Protein AF-A0A535MFI1-F1 (afdb_monomer)

Solvent-accessible surface area (backbone atoms only — not comparable to full-atom values): 6696 Å² total; per-residue (Å²): 143,90,82,85,88,74,97,74,79,64,56,86,76,47,49,76,77,50,80,59,45,81,40,46,29,49,64,71,63,45,52,54,34,28,59,57,27,30,18,35,41,21,42,41,83,56,90,65,9,56,59,45,38,51,52,30,40,74,65,40,24,33,47,76,43,54,73,93,60,68,41,77,64,51,53,50,52,57,51,45,48,52,70,72,40,64,63,22,41,50,37,8,41,51,50,15,53,57,56,70,68,49,80,52,72,79,72,46,48,64,59,53,52,59,61,74,74,104

Secondary structure (DSSP, 8-state):
------S---HHHHGGG-S-EEE---HHHHHHHHHTT--EEE---STTHHHHHHHHHHHTSEEE--GGG--HHHHHHHHHHHHH-HHHHHHHHHHHHHHHTSPPHHHHHHHHHHHHT-

Foldseek 3Di:
DPDDDDPDDDLLVPLLVDQAEEEQQPPVNLVSNLLSLHAYEHAHDDDCSVVSQVVCVVLLQYHYDYPVRDDPVVVVVRVCCSNVPCSNSVSSVVSSVVVVPDDDPVRCVVVVVVVVVD

Radius of gyration: 16.35 Å; Cα contacts (8 Å, |Δi|>4): 149; chains: 1; bounding box: 42×28×45 Å

Structure (mmCIF, N/CA/C/O backbone):
data_AF-A0A535MFI1-F1
#
_entry.id   AF-A0A535MFI1-F1
#
loop_
_atom_site.group_PDB
_atom_site.id
_atom_site.type_symbol
_atom_site.label_atom_id
_atom_site.label_alt_id
_atom_site.label_comp_id
_atom_site.label_asym_id
_atom_site.label_entity_id
_atom_site.label_seq_id
_atom_site.pdbx_PDB_ins_code
_atom_site.Cartn_x
_atom_site.Cartn_y
_atom_site.Cartn_z
_atom_site.occupancy
_atom_site.B_iso_or_equiv
_atom_site.auth_seq_id
_atom_site.auth_comp_id
_atom_site.auth_asym_id
_atom_site.auth_atom_id
_atom_site.pdbx_PDB_model_num
ATOM 1 N N . ASP A 1 1 ? -8.297 -15.391 18.915 1.00 77.69 1 ASP A N 1
ATOM 2 C CA . ASP A 1 1 ? -7.236 -15.985 18.091 1.00 77.69 1 ASP A CA 1
ATOM 3 C C . ASP A 1 1 ? -7.385 -15.458 16.665 1.00 77.69 1 ASP A C 1
ATOM 5 O O . ASP A 1 1 ? -8.197 -15.964 15.904 1.00 77.69 1 ASP A O 1
ATOM 9 N N . ASN A 1 2 ? -6.772 -14.310 16.362 1.00 95.38 2 ASN A N 1
ATOM 10 C CA . ASN A 1 2 ? -6.947 -13.579 15.089 1.00 95.38 2 ASN A CA 1
ATOM 11 C C . ASN A 1 2 ? -5.731 -12.705 14.724 1.00 95.38 2 ASN A C 1
ATOM 13 O O . ASN A 1 2 ? -5.820 -11.855 13.840 1.00 95.38 2 ASN A O 1
ATOM 17 N N . VAL A 1 3 ? -4.611 -12.884 15.427 1.00 96.88 3 VAL A N 1
ATOM 18 C CA . VAL A 1 3 ? -3.373 -12.126 15.229 1.00 96.88 3 VAL A CA 1
ATOM 19 C C . VAL A 1 3 ? -2.232 -13.124 15.134 1.00 96.88 3 VAL A C 1
ATOM 21 O O . VAL A 1 3 ? -2.081 -13.981 16.002 1.00 96.88 3 VAL A O 1
ATOM 24 N N . ARG A 1 4 ? -1.418 -12.994 14.087 1.00 96.88 4 ARG A N 1
ATOM 25 C CA . ARG A 1 4 ? -0.176 -13.745 13.916 1.00 96.88 4 ARG A CA 1
ATOM 26 C C . ARG A 1 4 ? 0.982 -12.761 13.831 1.00 96.88 4 ARG A C 1
ATOM 28 O O . ARG A 1 4 ? 0.921 -11.818 13.049 1.00 96.88 4 ARG A O 1
ATOM 35 N N . VAL A 1 5 ? 2.020 -12.990 14.631 1.00 97.69 5 VAL A N 1
ATOM 36 C CA . VAL A 1 5 ? 3.224 -12.153 14.672 1.00 97.69 5 VAL A CA 1
ATOM 37 C C . VAL A 1 5 ? 4.385 -12.947 14.095 1.00 97.69 5 VAL A C 1
ATOM 39 O O . VAL A 1 5 ? 4.638 -14.068 14.523 1.00 97.69 5 VAL A O 1
ATOM 42 N N . GLU A 1 6 ? 5.085 -12.358 13.132 1.00 97.62 6 GLU A N 1
ATOM 43 C CA . GLU A 1 6 ? 6.227 -12.961 12.450 1.00 97.62 6 GLU A CA 1
ATOM 44 C C . GLU A 1 6 ? 7.355 -11.942 12.320 1.00 97.62 6 GLU A C 1
ATOM 46 O O . GLU A 1 6 ? 7.104 -10.746 12.178 1.00 97.62 6 GLU A O 1
ATOM 51 N N . ARG A 1 7 ? 8.608 -12.411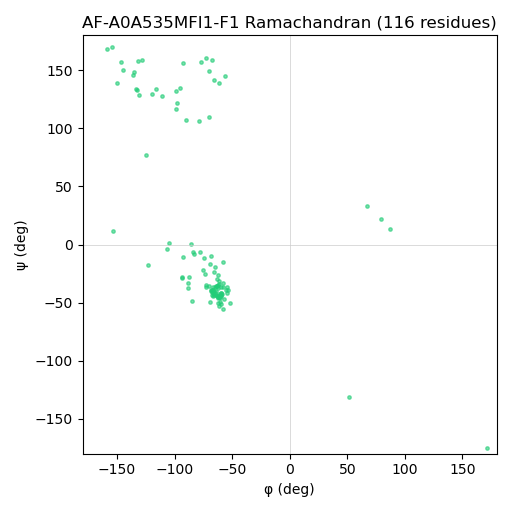 12.337 1.00 97.81 7 ARG A N 1
ATOM 52 C CA . ARG A 1 7 ? 9.772 -11.537 12.093 1.00 97.81 7 ARG A CA 1
ATOM 53 C C . ARG A 1 7 ? 9.893 -11.133 10.629 1.00 97.81 7 ARG A C 1
ATOM 55 O O . ARG A 1 7 ? 10.354 -10.039 10.328 1.00 97.81 7 ARG A O 1
ATOM 62 N N . TYR A 1 8 ? 9.528 -12.043 9.735 1.00 97.38 8 TYR A N 1
ATOM 63 C CA . TYR A 1 8 ? 9.588 -11.847 8.299 1.00 97.38 8 TYR A CA 1
ATOM 64 C C . TYR A 1 8 ? 8.498 -12.672 7.629 1.00 97.38 8 TYR A C 1
ATOM 66 O O . TYR A 1 8 ? 8.270 -13.828 7.986 1.00 97.38 8 TYR A O 1
ATOM 74 N N . VAL A 1 9 ? 7.863 -12.078 6.627 1.00 96.69 9 VAL A N 1
ATOM 75 C CA . VAL A 1 9 ? 6.906 -12.744 5.750 1.00 96.69 9 VAL A CA 1
ATOM 76 C C . VAL A 1 9 ? 7.192 -12.343 4.312 1.00 96.69 9 VAL A C 1
ATOM 78 O O . VAL A 1 9 ? 7.586 -11.213 4.026 1.00 96.69 9 VAL A O 1
ATOM 81 N N . ARG A 1 10 ? 6.977 -13.280 3.392 1.00 95.88 10 ARG A N 1
ATOM 82 C CA . ARG A 1 10 ? 7.085 -13.019 1.959 1.00 95.88 10 ARG A CA 1
ATOM 83 C C . ARG A 1 10 ? 5.832 -12.301 1.463 1.00 95.88 10 ARG A C 1
ATOM 85 O O . ARG A 1 10 ? 4.768 -12.914 1.371 1.00 95.88 10 ARG A O 1
ATOM 92 N N . HIS A 1 11 ? 5.944 -11.005 1.176 1.00 96.00 11 HIS A N 1
ATOM 93 C CA . HIS A 1 11 ? 4.806 -10.189 0.744 1.00 96.00 11 HIS A CA 1
ATOM 94 C C . HIS A 1 11 ? 4.191 -10.672 -0.579 1.00 96.00 11 HIS A C 1
ATOM 96 O O . HIS A 1 11 ? 2.972 -10.667 -0.694 1.00 96.00 11 HIS A O 1
ATOM 102 N N . ASP A 1 12 ? 4.990 -11.181 -1.520 1.00 92.69 12 ASP A N 1
ATOM 103 C CA . ASP A 1 12 ? 4.518 -11.775 -2.783 1.00 92.69 12 ASP A CA 1
ATOM 104 C C . ASP A 1 12 ? 3.548 -12.948 -2.569 1.00 92.69 12 ASP A C 1
ATOM 106 O O . ASP A 1 12 ? 2.619 -13.142 -3.347 1.00 92.69 12 ASP A O 1
ATOM 110 N N . LEU A 1 13 ? 3.729 -13.715 -1.489 1.00 96.00 13 LEU A N 1
ATOM 111 C CA . LEU A 1 13 ? 2.847 -14.835 -1.153 1.00 96.00 13 LEU A CA 1
ATOM 112 C C . LEU A 1 13 ? 1.651 -14.418 -0.297 1.00 96.00 13 LEU A C 1
ATOM 114 O O . LEU A 1 13 ? 0.587 -15.037 -0.376 1.00 96.00 13 LEU A O 1
ATOM 118 N N . LEU A 1 14 ? 1.845 -13.420 0.568 1.00 96.94 14 LEU A N 1
ATOM 119 C CA . LEU A 1 14 ? 0.854 -13.015 1.559 1.00 96.94 14 LEU A CA 1
ATOM 120 C C . LEU A 1 14 ? -0.168 -12.030 0.988 1.00 96.94 14 LEU A C 1
ATOM 122 O O . LEU A 1 14 ? -1.368 -12.238 1.158 1.00 96.94 14 LEU A O 1
ATOM 126 N N . LEU A 1 15 ? 0.296 -10.978 0.309 1.00 97.88 15 LEU A N 1
ATOM 127 C CA . LEU A 1 15 ? -0.553 -9.871 -0.128 1.00 97.88 15 LEU A CA 1
ATOM 128 C C . LEU A 1 15 ? -1.697 -10.297 -1.065 1.00 97.88 15 LEU A C 1
ATOM 130 O O . LEU A 1 15 ? -2.805 -9.815 -0.845 1.00 97.88 15 LEU A O 1
ATOM 134 N N . PRO A 1 16 ? -1.550 -11.269 -1.989 1.00 97.94 16 PRO A N 1
ATOM 135 C CA . PRO A 1 16 ? -2.682 -11.755 -2.789 1.00 97.94 16 PR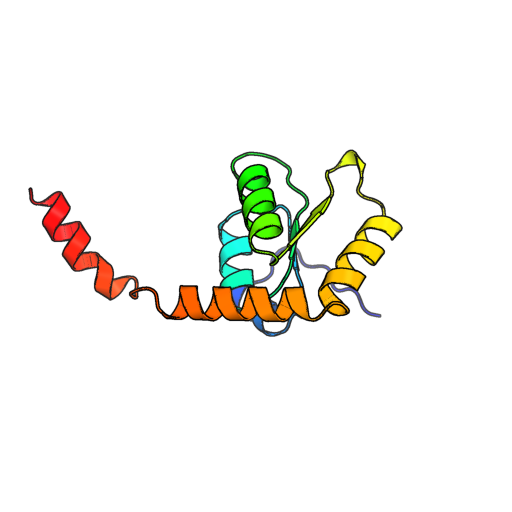O A CA 1
ATOM 136 C C . PRO A 1 16 ? -3.869 -12.304 -1.976 1.00 97.94 16 PRO A C 1
ATOM 138 O O . PRO A 1 16 ? -4.952 -12.503 -2.520 1.00 97.94 16 PRO A O 1
ATOM 141 N N . ARG A 1 17 ? -3.677 -12.580 -0.678 1.00 97.69 17 ARG A N 1
ATOM 142 C CA . ARG A 1 17 ? -4.705 -13.090 0.244 1.00 97.69 17 ARG A CA 1
ATOM 143 C C . ARG A 1 17 ? -5.222 -12.027 1.219 1.00 97.69 17 ARG A C 1
ATOM 145 O O . ARG A 1 17 ? -6.039 -12.342 2.082 1.00 97.69 17 ARG A O 1
ATOM 152 N N . CYS A 1 18 ? -4.730 -10.796 1.122 1.00 98.38 18 CYS A N 1
ATOM 153 C CA . CYS A 1 18 ? -5.120 -9.684 1.979 1.00 98.38 18 CYS A CA 1
ATOM 154 C C . CYS A 1 18 ? -6.269 -8.879 1.356 1.00 98.38 18 CYS A C 1
ATOM 156 O O . CYS A 1 18 ? -6.454 -8.852 0.143 1.00 98.38 18 CYS A O 1
ATOM 158 N N . ALA A 1 19 ? -7.034 -8.185 2.200 1.00 98.25 19 ALA A N 1
ATOM 159 C CA . ALA A 1 19 ? -8.039 -7.218 1.751 1.00 98.25 19 ALA A CA 1
ATOM 160 C C . ALA A 1 19 ? -7.489 -5.779 1.699 1.00 98.25 19 ALA A C 1
ATOM 162 O O . ALA A 1 19 ? -7.949 -4.972 0.899 1.00 98.25 19 ALA A O 1
ATOM 163 N N . THR A 1 20 ? -6.497 -5.473 2.540 1.00 98.44 20 THR A N 1
ATOM 164 C CA . THR A 1 20 ? -5.826 -4.169 2.659 1.00 98.44 20 THR A CA 1
ATOM 165 C C . THR A 1 20 ? -4.456 -4.351 3.322 1.00 98.44 20 THR A C 1
ATOM 167 O O . THR A 1 20 ? -4.168 -5.428 3.859 1.00 98.44 20 THR A O 1
ATOM 170 N N . VAL A 1 21 ? -3.617 -3.314 3.299 1.00 98.38 21 VAL A N 1
ATOM 171 C CA . VAL A 1 21 ? -2.271 -3.313 3.894 1.00 98.38 21 VAL A CA 1
ATOM 172 C C . VAL A 1 21 ? -2.061 -2.055 4.732 1.00 98.38 21 VAL A C 1
ATOM 174 O O . VAL A 1 21 ? -2.307 -0.951 4.261 1.00 98.38 21 VAL A O 1
ATOM 177 N N . VAL A 1 22 ? -1.545 -2.204 5.955 1.00 98.44 22 VAL A N 1
ATOM 178 C CA . VAL A 1 22 ? -0.994 -1.084 6.735 1.00 98.44 22 VAL A CA 1
ATOM 179 C C . VAL A 1 22 ? 0.523 -1.098 6.561 1.00 98.44 22 VAL A C 1
ATOM 181 O O . VAL A 1 22 ? 1.164 -2.112 6.831 1.00 98.44 22 VAL A O 1
ATOM 184 N N . THR A 1 23 ? 1.108 -0.010 6.068 1.00 98.06 23 THR A N 1
ATOM 185 C CA . THR A 1 23 ? 2.533 0.053 5.706 1.00 98.06 23 THR A CA 1
ATOM 186 C C . THR A 1 23 ? 3.109 1.435 5.967 1.00 98.06 23 THR A C 1
ATOM 188 O O . THR A 1 23 ? 2.400 2.428 5.944 1.00 98.06 23 THR A O 1
ATOM 191 N N . HIS A 1 24 ? 4.420 1.538 6.136 1.00 97.81 24 HIS A N 1
ATOM 192 C CA . HIS A 1 24 ? 5.110 2.827 6.124 1.00 97.81 24 HIS A CA 1
ATOM 193 C C . HIS A 1 24 ? 5.130 3.534 4.751 1.00 97.81 24 HIS A C 1
ATOM 195 O O . HIS A 1 24 ? 5.524 4.684 4.678 1.00 97.81 24 HIS A O 1
ATOM 201 N N . GLY A 1 25 ? 4.730 2.880 3.651 1.00 96.88 25 GLY A N 1
ATOM 202 C CA . GLY A 1 25 ? 4.714 3.500 2.313 1.00 96.88 25 GLY A CA 1
ATOM 203 C C . GLY A 1 25 ? 6.021 3.410 1.512 1.00 96.88 25 GLY A C 1
ATOM 204 O O . GLY A 1 25 ? 6.164 4.092 0.502 1.00 96.88 25 GLY A O 1
ATOM 205 N N . GLY A 1 26 ? 6.979 2.568 1.918 1.00 97.31 26 GLY A N 1
ATOM 206 C CA . GLY A 1 26 ? 8.158 2.278 1.091 1.00 97.31 26 GLY A CA 1
ATOM 207 C C . GLY A 1 26 ? 7.779 1.634 -0.252 1.00 97.31 26 GLY A C 1
ATOM 208 O O . GLY A 1 26 ? 6.909 0.755 -0.293 1.00 97.31 26 GLY A O 1
ATOM 209 N N . ALA A 1 27 ? 8.452 2.047 -1.334 1.00 95.75 27 ALA A N 1
ATOM 210 C CA . ALA A 1 27 ? 8.081 1.720 -2.714 1.00 95.75 27 ALA A CA 1
ATOM 211 C C . ALA A 1 27 ? 7.904 0.216 -2.989 1.00 95.75 27 ALA A C 1
ATOM 213 O O . ALA A 1 27 ? 6.953 -0.169 -3.661 1.00 95.75 27 ALA A O 1
ATOM 214 N N . GLY A 1 28 ? 8.754 -0.650 -2.423 1.00 95.25 28 GLY A N 1
ATOM 215 C CA . GLY A 1 28 ? 8.643 -2.102 -2.617 1.00 95.25 28 GLY A CA 1
ATOM 216 C C . GLY A 1 28 ? 7.304 -2.670 -2.129 1.00 95.25 28 GLY A C 1
ATOM 217 O O . GLY A 1 28 ? 6.597 -3.341 -2.881 1.00 95.25 28 GLY A O 1
ATOM 218 N N . THR A 1 29 ? 6.906 -2.360 -0.891 1.00 96.62 29 THR A N 1
ATOM 219 C CA . THR A 1 29 ? 5.614 -2.812 -0.345 1.00 96.62 29 THR A CA 1
ATOM 220 C C . THR A 1 29 ? 4.445 -2.127 -1.047 1.00 96.62 29 THR A C 1
ATOM 222 O O . THR A 1 29 ? 3.450 -2.788 -1.330 1.00 96.62 29 THR A O 1
ATOM 225 N N . MET A 1 30 ? 4.573 -0.830 -1.352 1.00 97.50 30 MET A N 1
ATOM 226 C CA . MET A 1 30 ? 3.549 -0.070 -2.073 1.00 97.50 30 MET A CA 1
ATOM 227 C C . MET A 1 30 ? 3.254 -0.702 -3.439 1.00 97.50 30 MET A C 1
ATOM 229 O O . MET A 1 30 ? 2.116 -1.075 -3.704 1.00 97.50 30 MET A O 1
ATOM 233 N N . LEU A 1 31 ? 4.274 -0.889 -4.280 1.00 96.75 31 LEU A N 1
ATOM 234 C CA . LEU A 1 31 ? 4.111 -1.459 -5.619 1.00 96.75 31 LEU A CA 1
ATOM 235 C C . LEU A 1 31 ? 3.626 -2.910 -5.572 1.00 96.75 31 LEU A C 1
ATOM 237 O O . LEU A 1 31 ? 2.780 -3.286 -6.376 1.00 96.75 31 LEU A O 1
ATOM 241 N N . THR A 1 32 ? 4.081 -3.711 -4.601 1.00 97.69 32 THR A N 1
ATOM 242 C CA . THR A 1 32 ? 3.584 -5.092 -4.444 1.00 97.69 32 THR A CA 1
ATOM 243 C C . THR A 1 32 ? 2.090 -5.111 -4.103 1.00 97.69 32 THR A C 1
ATOM 245 O O . THR A 1 32 ? 1.332 -5.893 -4.674 1.00 97.69 32 THR A O 1
ATOM 248 N N . ALA A 1 33 ? 1.645 -4.241 -3.190 1.00 98.19 33 ALA A N 1
ATOM 249 C CA . ALA A 1 33 ? 0.239 -4.142 -2.808 1.00 98.19 33 ALA A CA 1
ATOM 250 C C . ALA A 1 33 ? -0.638 -3.607 -3.954 1.00 98.19 33 ALA A C 1
ATOM 252 O O . ALA A 1 33 ? -1.691 -4.185 -4.227 1.00 98.19 33 ALA A O 1
ATOM 253 N N . LEU A 1 34 ? -0.183 -2.571 -4.667 1.00 98.25 34 LEU A N 1
ATOM 254 C CA . LEU A 1 34 ? -0.883 -2.026 -5.834 1.00 98.25 34 LEU A CA 1
ATOM 255 C C . LEU A 1 34 ? -0.960 -3.035 -6.983 1.00 98.25 34 LEU A C 1
ATOM 257 O O . LEU A 1 34 ? -2.023 -3.188 -7.569 1.00 98.25 34 LEU A O 1
ATOM 261 N N . GLY A 1 35 ? 0.107 -3.795 -7.245 1.00 98.12 35 GLY A N 1
ATOM 262 C CA . GLY A 1 35 ? 0.086 -4.888 -8.224 1.00 98.12 35 GLY A CA 1
ATOM 263 C C . GLY A 1 35 ? -0.901 -6.007 -7.864 1.00 98.12 35 GLY A C 1
ATOM 264 O O . GLY A 1 35 ? -1.440 -6.664 -8.748 1.00 98.12 35 GLY A O 1
ATOM 265 N N . CYS A 1 36 ? -1.205 -6.189 -6.574 1.00 98.38 36 CYS A N 1
ATOM 266 C CA . CYS A 1 36 ? -2.251 -7.103 -6.098 1.00 98.38 36 CYS A CA 1
ATOM 267 C C . CYS A 1 36 ? -3.661 -6.473 -6.082 1.00 98.38 36 CYS A C 1
ATOM 269 O O . CYS A 1 36 ? -4.617 -7.122 -5.650 1.00 98.38 36 CYS A O 1
ATOM 271 N N . GLY A 1 37 ? -3.809 -5.210 -6.496 1.00 98.50 37 GLY A N 1
ATOM 272 C CA . GLY A 1 37 ? -5.077 -4.481 -6.451 1.00 98.50 37 GLY A CA 1
ATOM 273 C C . GLY A 1 37 ? -5.564 -4.191 -5.033 1.00 98.50 37 GLY A C 1
ATOM 274 O O . GLY A 1 37 ? -6.771 -4.210 -4.776 1.00 98.50 37 GLY A O 1
ATOM 275 N N . LEU A 1 38 ? -4.641 -3.972 -4.092 1.00 98.75 38 LEU A N 1
ATOM 276 C CA . LEU A 1 38 ? -4.971 -3.703 -2.696 1.00 98.75 38 LEU A CA 1
ATOM 277 C C . LEU A 1 38 ? -4.928 -2.209 -2.381 1.00 98.75 38 LEU A C 1
ATOM 279 O O . LEU A 1 38 ? -3.918 -1.558 -2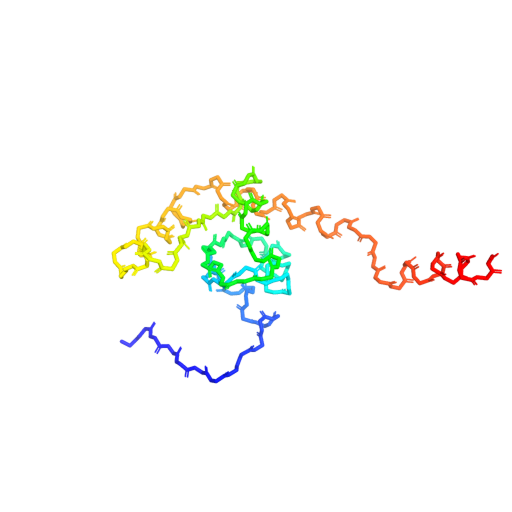.662 1.00 98.75 38 LEU A O 1
ATOM 283 N N . PRO A 1 39 ? -5.964 -1.678 -1.714 1.00 98.69 39 PRO A N 1
ATOM 284 C CA . PRO A 1 39 ? -5.860 -0.380 -1.079 1.00 98.69 39 PRO A CA 1
ATOM 285 C C . PRO A 1 39 ? -4.978 -0.465 0.181 1.00 98.69 39 PRO A C 1
ATOM 287 O O . PRO A 1 39 ? -4.754 -1.552 0.727 1.00 98.69 39 PRO A O 1
ATOM 290 N N . MET A 1 40 ? -4.460 0.672 0.654 1.00 98.69 40 MET A N 1
ATOM 291 C CA . MET A 1 40 ? -3.533 0.691 1.795 1.00 98.69 40 MET A CA 1
ATOM 292 C C . MET A 1 40 ? -3.672 1.895 2.728 1.00 98.69 40 MET A C 1
ATOM 294 O O . MET A 1 40 ? -4.014 2.998 2.313 1.00 98.69 40 MET A O 1
ATOM 298 N N . LEU A 1 41 ? -3.345 1.675 4.002 1.00 98.81 41 LEU A N 1
ATOM 299 C CA . LEU A 1 41 ? -3.125 2.721 4.995 1.00 98.81 41 LEU A CA 1
ATOM 300 C C . LEU A 1 41 ? -1.620 2.959 5.141 1.00 98.81 41 LEU A C 1
ATOM 302 O O . LEU A 1 41 ? -0.885 2.067 5.572 1.00 98.81 41 LEU A O 1
ATOM 306 N N . THR A 1 42 ? -1.165 4.160 4.803 1.00 98.62 42 THR A N 1
ATOM 307 C CA . THR A 1 42 ? 0.236 4.562 4.930 1.00 98.62 42 THR A CA 1
ATOM 308 C C . THR A 1 42 ? 0.511 5.309 6.234 1.00 98.62 42 THR A C 1
ATOM 310 O O . THR A 1 42 ? -0.234 6.215 6.600 1.00 98.62 42 THR A O 1
ATOM 313 N N . ILE A 1 43 ? 1.602 4.950 6.914 1.00 98.56 43 ILE A N 1
ATOM 314 C CA . ILE A 1 43 ? 2.127 5.627 8.110 1.00 98.56 43 ILE A CA 1
ATOM 315 C C . ILE A 1 43 ? 3.595 6.008 7.850 1.00 98.56 43 ILE A C 1
ATOM 317 O O . ILE A 1 43 ? 4.497 5.279 8.270 1.00 98.56 43 ILE A O 1
ATOM 321 N N . PRO A 1 44 ? 3.856 7.081 7.080 1.00 98.12 44 PRO A N 1
ATOM 322 C CA . PRO A 1 44 ? 5.201 7.429 6.633 1.00 98.12 44 PRO A CA 1
ATOM 323 C C . PRO A 1 44 ? 6.120 7.824 7.795 1.00 98.12 44 PRO A C 1
ATOM 325 O O . PRO A 1 44 ? 5.711 8.504 8.737 1.00 98.12 44 PRO A O 1
ATOM 328 N N . GLN A 1 45 ? 7.377 7.393 7.702 1.00 96.75 45 GLN A N 1
ATOM 329 C CA . GLN A 1 45 ? 8.429 7.584 8.705 1.00 96.75 45 GLN A CA 1
ATOM 330 C C . GLN A 1 45 ? 9.676 8.298 8.151 1.00 96.75 45 GLN A C 1
ATOM 332 O O . GLN A 1 45 ? 10.479 8.802 8.932 1.00 96.75 45 GLN A O 1
ATOM 337 N N . GLY A 1 46 ? 9.873 8.349 6.827 1.00 94.25 46 GLY A N 1
ATOM 338 C CA . GLY A 1 46 ? 11.035 9.012 6.223 1.00 94.25 46 GLY A CA 1
ATOM 339 C C . GLY A 1 46 ? 11.191 8.790 4.717 1.00 94.25 46 GLY A C 1
ATO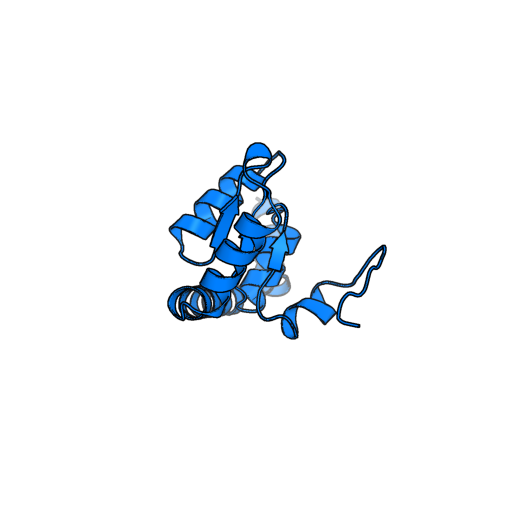M 340 O O . GLY A 1 46 ? 10.359 8.150 4.082 1.00 94.25 46 GLY A O 1
ATOM 341 N N . ALA A 1 47 ? 12.294 9.300 4.157 1.00 93.38 47 ALA A N 1
ATOM 342 C CA . ALA A 1 47 ? 12.666 9.142 2.747 1.00 93.38 47 ALA A CA 1
ATOM 343 C C . ALA A 1 47 ? 11.529 9.529 1.773 1.00 93.38 47 ALA A C 1
ATOM 345 O O . ALA A 1 47 ? 10.927 10.593 1.901 1.00 93.38 47 ALA A O 1
ATOM 346 N N . ASP A 1 48 ? 11.240 8.673 0.799 1.00 94.00 48 ASP A N 1
ATOM 347 C CA . ASP A 1 48 ? 10.211 8.823 -0.230 1.00 94.00 48 ASP A CA 1
ATOM 348 C C . ASP A 1 48 ? 8.787 8.510 0.267 1.00 94.00 48 ASP A C 1
ATOM 350 O O . ASP A 1 48 ? 7.812 8.738 -0.446 1.00 94.00 48 ASP A O 1
ATOM 354 N N . GLN A 1 49 ? 8.632 8.024 1.501 1.00 98.06 49 GLN A N 1
ATOM 355 C CA . GLN A 1 49 ? 7.365 7.485 2.006 1.00 98.06 49 GLN A CA 1
ATOM 356 C C . GLN A 1 49 ? 6.242 8.525 2.074 1.00 98.06 49 GLN A C 1
ATOM 358 O O . GLN A 1 49 ? 5.089 8.194 1.809 1.00 98.06 49 GLN A O 1
ATOM 363 N N . TYR A 1 50 ? 6.562 9.781 2.403 1.00 98.00 50 TYR A N 1
ATOM 364 C CA . TYR A 1 50 ? 5.578 10.870 2.430 1.00 98.00 50 TYR A CA 1
ATOM 365 C C . TYR A 1 50 ? 5.046 11.187 1.030 1.00 98.00 50 TYR A C 1
ATOM 367 O O . TYR A 1 50 ? 3.841 11.343 0.851 1.00 98.00 50 TYR A O 1
ATOM 375 N N . LEU A 1 51 ? 5.936 11.211 0.035 1.00 98.06 51 LEU A N 1
ATOM 376 C CA . LEU A 1 51 ? 5.565 11.427 -1.360 1.00 98.06 51 LEU A CA 1
ATOM 377 C C . LEU A 1 51 ? 4.728 10.255 -1.889 1.00 98.06 51 LEU A C 1
ATOM 379 O O . LEU A 1 51 ? 3.690 10.461 -2.513 1.00 98.06 51 LEU A O 1
ATOM 383 N N . ASN A 1 52 ? 5.136 9.023 -1.587 1.00 98.19 52 ASN A N 1
ATOM 384 C CA . ASN A 1 52 ? 4.386 7.823 -1.952 1.00 98.19 52 ASN A CA 1
ATOM 385 C C . ASN A 1 52 ? 2.976 7.825 -1.335 1.00 98.19 52 ASN A C 1
ATOM 387 O O . ASN A 1 52 ? 1.999 7.527 -2.024 1.00 98.19 52 ASN A O 1
ATOM 391 N N . ALA A 1 53 ? 2.857 8.207 -0.058 1.00 98.31 53 ALA A N 1
ATOM 392 C CA . ALA A 1 53 ? 1.580 8.338 0.638 1.00 98.31 53 ALA A CA 1
ATOM 393 C C . ALA A 1 53 ? 0.676 9.402 -0.011 1.00 98.31 53 ALA A C 1
ATOM 395 O O . ALA A 1 53 ? -0.507 9.148 -0.240 1.00 98.31 53 ALA A O 1
ATOM 396 N N . GLU A 1 54 ? 1.228 10.567 -0.363 1.00 98.25 54 GLU A N 1
ATOM 397 C CA . GLU A 1 54 ? 0.501 11.624 -1.076 1.00 98.25 54 GLU A CA 1
ATOM 398 C C . GLU A 1 54 ? 0.003 11.146 -2.448 1.00 98.25 54 GLU A C 1
ATOM 400 O O . GLU A 1 54 ? -1.163 11.347 -2.795 1.00 98.25 54 GLU A O 1
ATOM 405 N N . ILE A 1 55 ? 0.855 10.465 -3.221 1.00 98.00 55 ILE A N 1
ATOM 406 C CA . ILE A 1 55 ? 0.489 9.902 -4.526 1.00 98.00 55 ILE A CA 1
ATOM 407 C C . ILE A 1 55 ? -0.637 8.875 -4.373 1.00 98.00 55 ILE A C 1
ATOM 409 O O . ILE A 1 55 ? -1.615 8.937 -5.119 1.00 98.00 55 ILE A O 1
ATOM 413 N N . CYS A 1 56 ? -0.542 7.973 -3.392 1.00 98.31 56 CYS A N 1
ATOM 414 C CA . CYS A 1 56 ? -1.576 6.972 -3.129 1.00 98.31 56 CYS A CA 1
ATOM 415 C C . CYS A 1 56 ? -2.914 7.613 -2.741 1.00 98.31 56 CYS A C 1
ATOM 417 O O . CYS A 1 56 ?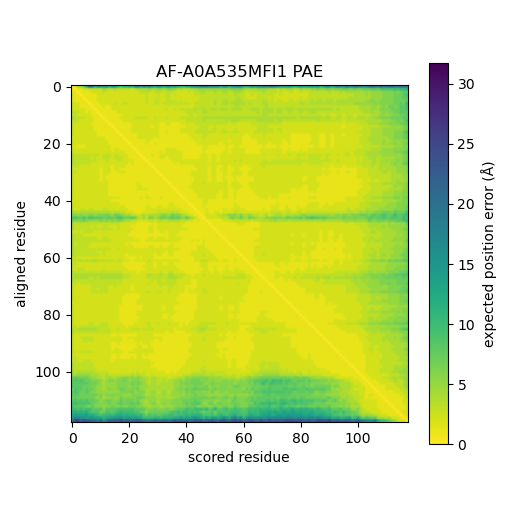 -3.960 7.237 -3.276 1.00 98.31 56 CYS A O 1
ATOM 419 N N . ALA A 1 57 ? -2.888 8.605 -1.848 1.00 98.19 57 ALA A N 1
ATOM 420 C CA . ALA A 1 57 ? -4.083 9.338 -1.446 1.00 98.19 57 ALA A CA 1
ATOM 421 C C . ALA A 1 57 ? -4.719 10.061 -2.642 1.00 98.19 57 ALA A C 1
ATOM 423 O O . ALA A 1 57 ? -5.924 9.954 -2.867 1.00 98.19 57 ALA A O 1
ATOM 424 N N . ARG A 1 58 ? -3.903 10.726 -3.467 1.00 98.44 58 ARG A N 1
ATOM 425 C CA . ARG A 1 58 ? -4.361 11.446 -4.661 1.00 98.44 58 ARG A CA 1
ATOM 426 C C . ARG A 1 58 ? -4.907 10.522 -5.752 1.00 98.44 58 ARG A C 1
ATOM 428 O O . ARG A 1 58 ? -5.871 10.893 -6.412 1.00 98.44 58 ARG A O 1
ATOM 435 N N . ARG A 1 59 ? -4.330 9.327 -5.941 1.00 98.25 59 ARG A N 1
ATOM 436 C CA . ARG A 1 59 ? -4.848 8.311 -6.882 1.00 98.25 59 ARG A CA 1
ATOM 437 C C . ARG A 1 59 ? -6.113 7.619 -6.358 1.00 98.25 59 ARG A C 1
ATOM 439 O O . ARG A 1 59 ? -6.779 6.935 -7.129 1.00 98.25 59 ARG A O 1
ATOM 446 N N . GLY A 1 60 ? -6.460 7.811 -5.082 1.00 98.50 60 GLY A N 1
ATOM 447 C CA . GLY A 1 60 ? -7.623 7.189 -4.450 1.00 98.50 60 GLY A CA 1
ATOM 448 C C . GLY A 1 60 ? -7.391 5.734 -4.044 1.00 98.50 60 GLY A C 1
ATOM 449 O O . GLY A 1 60 ? -8.350 4.989 -3.888 1.00 98.50 60 GLY A O 1
ATOM 450 N N . VAL A 1 61 ? -6.133 5.316 -3.877 1.00 98.69 61 VAL A N 1
ATOM 451 C CA . VAL A 1 61 ? -5.751 3.932 -3.523 1.00 98.69 61 VAL A CA 1
ATOM 452 C C . VAL A 1 61 ? -5.283 3.794 -2.079 1.00 98.69 61 VAL A C 1
ATOM 454 O O . VAL A 1 61 ? -5.000 2.689 -1.617 1.00 98.69 61 VAL A O 1
ATOM 457 N N . GLY A 1 62 ? -5.198 4.899 -1.341 1.00 98.00 62 GLY A N 1
ATOM 458 C CA . GLY A 1 62 ? -4.776 4.842 0.044 1.00 98.00 62 GLY A CA 1
ATOM 459 C C . GLY A 1 62 ? -5.277 5.976 0.914 1.00 98.00 62 GLY A C 1
ATOM 460 O O . GLY A 1 62 ? -5.847 6.965 0.453 1.00 98.00 62 GLY A O 1
ATOM 461 N N . ARG A 1 63 ? -5.055 5.782 2.208 1.00 98.69 63 ARG A N 1
ATOM 462 C CA . ARG A 1 63 ? -5.294 6.750 3.277 1.00 98.69 63 ARG A CA 1
ATOM 463 C C . ARG A 1 63 ? -4.024 6.874 4.110 1.00 98.69 63 ARG A C 1
ATOM 465 O O . ARG A 1 63 ? -3.197 5.965 4.094 1.00 98.69 63 ARG A O 1
ATOM 472 N N . THR A 1 64 ? -3.865 7.974 4.837 1.00 98.56 64 THR A N 1
ATOM 473 C CA . THR A 1 64 ? -2.611 8.274 5.539 1.00 98.56 64 THR A CA 1
ATOM 474 C C . THR A 1 64 ? -2.876 8.709 6.967 1.00 98.56 64 THR A C 1
ATOM 476 O O . THR A 1 64 ? -3.713 9.576 7.200 1.00 98.56 64 THR A O 1
ATOM 479 N N . LEU A 1 65 ? -2.107 8.149 7.899 1.00 98.62 65 LEU A N 1
ATOM 480 C CA . LEU A 1 65 ? -1.952 8.672 9.253 1.00 98.62 65 LEU A CA 1
ATOM 481 C C . LEU A 1 65 ? -0.499 9.088 9.455 1.00 98.62 65 LEU A C 1
ATOM 483 O O . LEU A 1 65 ? 0.418 8.333 9.141 1.00 98.62 65 LEU A O 1
ATOM 487 N N . LEU A 1 66 ? -0.280 10.271 10.011 1.00 98.00 66 LEU A N 1
ATOM 488 C CA . LEU A 1 66 ? 1.028 10.667 10.520 1.00 98.00 66 LEU A CA 1
ATOM 489 C C . LEU A 1 66 ? 1.284 9.999 11.874 1.00 98.00 66 LEU A C 1
ATOM 491 O O . LEU A 1 66 ? 0.348 9.591 12.563 1.00 98.00 66 LEU A O 1
ATOM 495 N N . THR A 1 67 ? 2.555 9.863 12.256 1.00 95.75 67 THR A N 1
ATOM 496 C CA . THR A 1 67 ? 2.968 9.083 13.439 1.00 95.75 67 THR A CA 1
ATOM 497 C C . THR A 1 67 ? 2.262 9.555 14.717 1.00 95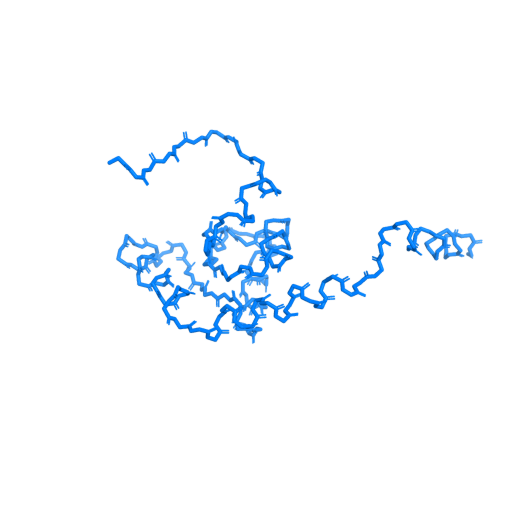.75 67 THR A C 1
ATOM 499 O O . THR A 1 67 ? 1.814 8.739 15.518 1.00 95.75 67 THR A O 1
ATOM 502 N N . GLU A 1 68 ? 2.088 10.862 14.881 1.00 97.06 68 GLU A N 1
ATOM 503 C CA . GLU A 1 68 ? 1.398 11.503 16.001 1.00 97.06 68 GLU A CA 1
ATOM 504 C C . GLU A 1 68 ? -0.123 11.270 16.028 1.00 97.06 68 GLU A C 1
ATOM 506 O O . GLU A 1 68 ? -0.759 11.467 17.061 1.00 97.06 68 GLU A O 1
ATOM 511 N N . GLN A 1 69 ? -0.712 10.836 14.912 1.00 97.88 69 GLN A N 1
ATOM 512 C CA . GLN A 1 69 ? -2.142 10.542 14.780 1.00 97.88 69 GLN A CA 1
ATOM 513 C C . GLN A 1 69 ? -2.459 9.065 15.061 1.00 97.88 69 GLN A C 1
ATOM 515 O O . GLN A 1 69 ? -3.629 8.688 15.172 1.00 97.88 69 GLN A O 1
ATOM 520 N N . VAL A 1 70 ? -1.436 8.207 15.158 1.00 98.25 70 VAL A N 1
ATOM 521 C CA . VAL A 1 70 ? -1.621 6.760 15.285 1.00 98.25 70 VAL A CA 1
ATOM 522 C C . VAL A 1 70 ? -2.186 6.415 16.658 1.00 98.25 70 VAL A C 1
ATOM 524 O O . VAL A 1 70 ? -1.509 6.449 17.683 1.00 98.25 70 VAL A O 1
ATOM 527 N N . THR A 1 71 ? -3.445 5.994 16.655 1.00 98.62 71 THR A N 1
ATOM 528 C CA . THR A 1 71 ? -4.121 5.377 17.797 1.00 98.62 71 THR A CA 1
ATOM 529 C C . THR A 1 71 ? -4.838 4.109 17.330 1.00 98.62 71 THR A C 1
ATOM 531 O O . THR A 1 71 ? -5.154 3.995 16.141 1.00 98.62 71 THR A O 1
ATOM 534 N N . PRO A 1 72 ? -5.147 3.147 18.222 1.00 98.44 72 PRO A N 1
ATOM 535 C CA . PRO A 1 72 ? -5.914 1.960 17.840 1.00 98.44 72 PRO A CA 1
ATOM 536 C C . PRO A 1 72 ? -7.254 2.293 17.170 1.00 98.44 72 PRO A C 1
ATOM 538 O O . PRO A 1 72 ? -7.665 1.603 16.238 1.00 98.44 72 PRO A O 1
ATOM 541 N N . THR A 1 73 ? -7.918 3.360 17.624 1.00 98.69 73 THR A N 1
ATOM 542 C CA . THR A 1 73 ? -9.182 3.840 17.054 1.00 98.69 73 THR A CA 1
ATOM 543 C C . THR A 1 73 ? -8.971 4.424 15.662 1.00 98.69 73 THR A C 1
ATOM 545 O O . THR A 1 73 ? -9.632 3.977 14.733 1.00 98.69 73 THR A O 1
ATOM 548 N N . ALA A 1 74 ? -7.995 5.321 15.488 1.00 98.69 74 ALA A N 1
ATOM 549 C CA . ALA A 1 74 ? -7.708 5.920 14.185 1.00 98.69 74 ALA A CA 1
ATOM 550 C C . ALA A 1 74 ? -7.321 4.859 13.142 1.00 98.69 74 ALA A C 1
ATOM 552 O O . ALA A 1 74 ? -7.842 4.857 12.033 1.00 98.69 74 ALA A O 1
ATOM 553 N N . VAL A 1 75 ? -6.469 3.890 13.505 1.00 98.69 75 VAL A N 1
ATOM 554 C CA . VAL A 1 75 ? -6.104 2.790 12.594 1.00 98.69 75 VAL A CA 1
ATOM 555 C C . VAL A 1 75 ? -7.333 1.963 12.217 1.00 98.69 75 VAL A C 1
ATOM 557 O O . VAL A 1 75 ? -7.502 1.623 11.049 1.00 98.69 75 VAL A O 1
ATOM 560 N N . ARG A 1 76 ? -8.209 1.651 13.181 1.00 98.69 76 ARG A N 1
ATOM 561 C CA . ARG A 1 76 ? -9.448 0.907 12.919 1.00 98.69 76 ARG A CA 1
ATOM 562 C C . ARG A 1 76 ? -10.376 1.659 11.971 1.00 98.69 76 ARG A C 1
ATOM 564 O O . ARG A 1 76 ? -10.918 1.033 11.067 1.00 98.69 76 ARG A O 1
ATOM 571 N N . GLU A 1 77 ? -10.577 2.952 12.192 1.00 98.75 77 GLU A N 1
ATOM 572 C CA . GLU A 1 77 ? -11.447 3.790 11.364 1.00 98.75 77 GLU A CA 1
ATOM 573 C C . GLU A 1 77 ? -10.924 3.863 9.930 1.00 98.75 77 GLU A C 1
ATOM 575 O O . GLU A 1 7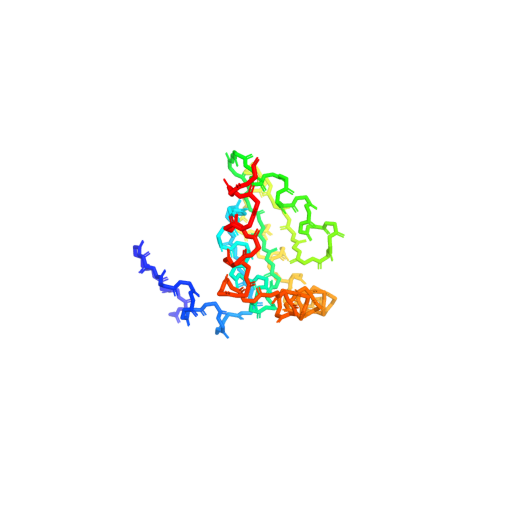7 ? -11.648 3.555 8.988 1.00 98.75 77 GLU A O 1
ATOM 580 N N . GLU A 1 78 ? -9.642 4.177 9.760 1.00 98.75 78 GLU A N 1
ATOM 581 C CA . GLU A 1 78 ? -9.028 4.326 8.442 1.00 98.75 78 GLU A CA 1
ATOM 582 C C . GLU A 1 78 ? -8.984 2.998 7.671 1.00 98.75 78 GLU A C 1
ATOM 584 O O . GLU A 1 78 ? -9.284 2.966 6.477 1.00 98.75 78 GLU A O 1
ATOM 589 N N . VAL A 1 79 ? -8.689 1.883 8.350 1.00 98.69 79 VAL A N 1
ATOM 590 C CA . VAL A 1 79 ? -8.781 0.537 7.761 1.00 98.69 79 VAL A CA 1
ATOM 591 C C . VAL A 1 79 ? -10.223 0.176 7.410 1.00 98.69 79 VAL A C 1
ATOM 593 O O . VAL A 1 79 ? -10.451 -0.366 6.332 1.00 98.69 79 VAL A O 1
ATOM 596 N N . GLY A 1 80 ? -11.192 0.490 8.273 1.00 98.81 80 GLY A N 1
ATOM 597 C CA . GLY A 1 80 ? -12.612 0.254 8.004 1.00 98.81 80 GLY A CA 1
ATOM 598 C C . GLY A 1 80 ? -13.057 0.942 6.718 1.00 98.81 80 GLY A C 1
ATOM 599 O O . GLY A 1 80 ? -13.593 0.295 5.828 1.00 98.81 80 GLY A O 1
ATOM 600 N N . ARG A 1 81 ? -12.696 2.216 6.538 1.00 98.69 81 ARG A N 1
ATOM 601 C CA . ARG A 1 81 ? -12.992 2.962 5.306 1.00 98.69 81 ARG A CA 1
ATOM 602 C C . ARG A 1 81 ? -12.396 2.319 4.054 1.00 98.69 81 ARG A C 1
ATOM 604 O O . ARG A 1 81 ? -13.081 2.228 3.043 1.00 98.69 81 ARG A O 1
ATOM 611 N N . LEU A 1 82 ? -11.150 1.840 4.116 1.00 98.69 82 LEU A N 1
ATOM 612 C CA . LEU A 1 82 ? -10.510 1.146 2.986 1.00 98.69 82 LEU A CA 1
ATOM 613 C C . LEU A 1 82 ? -11.230 -0.158 2.602 1.00 98.69 82 LEU A C 1
ATOM 615 O O . LEU A 1 82 ? -11.152 -0.571 1.446 1.00 98.69 82 LEU A O 1
ATOM 619 N N . LEU A 1 83 ? -11.876 -0.820 3.566 1.00 98.50 83 LEU A N 1
ATOM 620 C CA . LEU A 1 83 ? -12.600 -2.076 3.363 1.00 98.50 83 LEU A CA 1
ATOM 621 C C . LEU A 1 83 ? -14.060 -1.855 2.942 1.00 98.50 83 LEU A C 1
ATOM 623 O O . LEU A 1 83 ? -14.568 -2.609 2.115 1.00 98.50 83 LEU A O 1
ATOM 627 N N . ASP A 1 84 ? -14.710 -0.830 3.493 1.00 98.50 84 ASP A N 1
ATOM 628 C CA . ASP A 1 84 ? -16.148 -0.596 3.351 1.00 98.50 84 ASP A CA 1
ATOM 629 C C . ASP A 1 84 ? -16.489 0.342 2.180 1.00 98.50 84 ASP A C 1
ATOM 631 O O . ASP A 1 84 ? -17.565 0.229 1.592 1.00 98.50 84 ASP A O 1
ATOM 635 N N . GLU A 1 85 ? -15.594 1.267 1.809 1.00 98.56 85 GLU A N 1
ATOM 636 C CA . GLU A 1 85 ? -15.806 2.182 0.683 1.00 98.56 85 GLU A CA 1
ATOM 637 C C . GLU A 1 85 ? -15.267 1.552 -0.622 1.00 98.56 85 GLU A C 1
ATOM 639 O O . GLU A 1 85 ? -14.050 1.504 -0.840 1.00 98.56 85 GLU A O 1
ATOM 644 N N . PRO A 1 86 ? -16.136 1.101 -1.553 1.00 97.50 86 PRO A N 1
ATOM 645 C CA . PRO A 1 86 ? -15.716 0.312 -2.718 1.00 97.50 86 PRO A CA 1
ATOM 646 C C . PRO A 1 86 ? -14.815 1.079 -3.697 1.00 97.50 86 PRO A C 1
ATOM 648 O O . PRO A 1 86 ? -14.097 0.459 -4.484 1.00 97.50 86 PRO A O 1
ATOM 651 N N . GLY A 1 87 ? -14.818 2.416 -3.638 1.00 98.62 87 GLY A N 1
ATOM 652 C CA . GLY A 1 87 ? -13.978 3.272 -4.477 1.00 98.62 87 GLY A CA 1
ATOM 653 C C . GLY A 1 87 ? -12.483 2.982 -4.328 1.00 98.62 87 GLY A C 1
ATOM 654 O O . GLY A 1 87 ? -11.775 2.958 -5.331 1.00 98.62 87 GLY A O 1
ATOM 655 N N . TYR A 1 88 ? -12.014 2.659 -3.116 1.00 98.75 88 TYR A N 1
ATOM 656 C CA . TYR A 1 88 ? -10.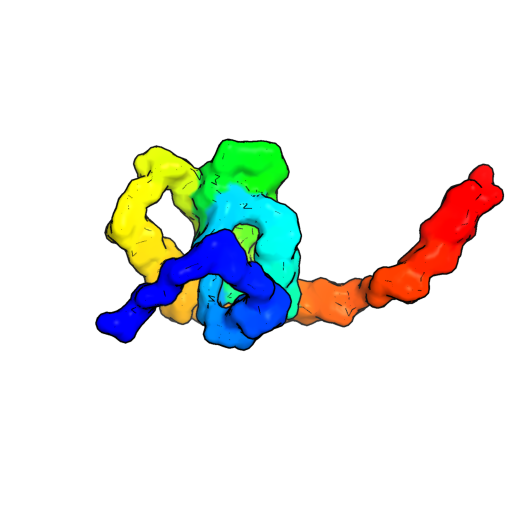604 2.332 -2.882 1.00 98.75 88 TYR A CA 1
ATOM 657 C C . TYR A 1 88 ? -10.188 1.040 -3.584 1.00 98.75 88 TYR A C 1
ATOM 659 O O . TYR A 1 88 ? -9.133 0.979 -4.216 1.00 98.75 88 TYR A O 1
ATOM 667 N N . ARG A 1 89 ? -11.032 0.003 -3.512 1.00 98.44 89 ARG A N 1
ATOM 668 C CA . ARG A 1 89 ? -10.764 -1.269 -4.189 1.00 98.44 89 ARG A CA 1
ATOM 669 C C . ARG A 1 89 ? -10.845 -1.125 -5.706 1.00 98.44 89 ARG A C 1
ATOM 671 O O . ARG A 1 89 ? -10.028 -1.724 -6.405 1.00 98.44 89 ARG A O 1
ATOM 678 N N . ALA A 1 90 ? -11.798 -0.341 -6.208 1.00 98.75 90 ALA A N 1
ATOM 679 C CA . ALA A 1 90 ? -11.924 -0.057 -7.633 1.00 98.75 90 ALA A CA 1
ATOM 680 C C . ALA A 1 90 ? -10.668 0.652 -8.166 1.00 98.75 90 ALA A C 1
ATOM 682 O O . ALA A 1 90 ? -10.020 0.130 -9.069 1.00 98.75 90 ALA A O 1
ATOM 683 N N . ALA A 1 91 ? -10.249 1.749 -7.526 1.00 98.81 91 ALA A N 1
ATOM 684 C CA . ALA A 1 91 ? -9.044 2.486 -7.903 1.00 98.81 91 ALA A CA 1
ATOM 685 C C . ALA A 1 91 ? -7.776 1.620 -7.815 1.00 98.81 91 ALA A C 1
ATOM 687 O O . ALA A 1 91 ? -6.936 1.653 -8.711 1.00 98.81 91 ALA A O 1
ATOM 688 N N . ALA A 1 92 ? -7.634 0.800 -6.767 1.00 98.69 92 ALA A N 1
ATOM 689 C CA . ALA A 1 92 ? -6.489 -0.100 -6.647 1.00 98.69 92 ALA A CA 1
ATOM 690 C C . ALA A 1 92 ? -6.475 -1.158 -7.763 1.00 98.69 92 ALA A C 1
ATOM 692 O O . ALA A 1 92 ? -5.411 -1.505 -8.265 1.00 98.69 92 ALA A O 1
ATOM 693 N N . SER A 1 93 ? -7.648 -1.642 -8.184 1.00 98.69 93 SER A N 1
ATOM 694 C CA . SER A 1 93 ? -7.766 -2.607 -9.285 1.00 98.69 93 SER A CA 1
ATOM 695 C C . SER A 1 93 ? -7.432 -1.979 -10.644 1.00 98.69 93 SER A C 1
ATOM 697 O O . SER A 1 93 ? -6.816 -2.640 -11.476 1.00 98.69 93 SER A O 1
ATOM 699 N N . GLU A 1 94 ? -7.779 -0.707 -10.861 1.00 98.81 94 GLU A N 1
ATOM 700 C CA . GLU A 1 94 ? -7.333 0.051 -12.040 1.00 98.81 94 GLU A CA 1
ATOM 701 C C . GLU A 1 94 ? -5.808 0.164 -12.079 1.00 98.81 94 GLU A C 1
ATOM 703 O O . GLU A 1 94 ? -5.190 -0.173 -13.085 1.00 98.81 94 GLU A O 1
ATOM 708 N N . VAL A 1 95 ? -5.188 0.570 -10.965 1.00 98.69 95 VAL A N 1
ATOM 709 C CA . VAL A 1 95 ? -3.724 0.683 -10.874 1.00 98.69 95 VAL A CA 1
ATOM 710 C C . VAL A 1 95 ? -3.047 -0.676 -11.066 1.00 98.69 95 VAL A C 1
ATOM 712 O O . VAL A 1 95 ? -2.014 -0.758 -11.726 1.00 98.69 95 VAL A O 1
ATOM 715 N N . ALA A 1 96 ? -3.630 -1.763 -10.555 1.00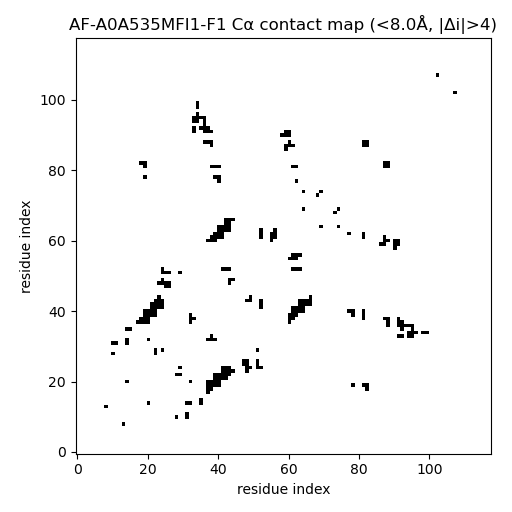 98.69 96 ALA A N 1
ATOM 716 C CA . ALA A 1 96 ? -3.125 -3.111 -10.808 1.00 98.69 96 ALA A CA 1
ATOM 717 C C . ALA A 1 96 ? -3.126 -3.451 -12.307 1.00 98.69 96 ALA A C 1
ATOM 719 O O . ALA A 1 96 ? -2.157 -4.020 -12.807 1.00 98.69 96 ALA A O 1
ATOM 720 N N . ALA A 1 97 ? -4.188 -3.079 -13.029 1.00 98.69 97 ALA A N 1
ATOM 721 C CA . ALA A 1 97 ? -4.275 -3.277 -14.473 1.00 98.69 97 ALA A CA 1
ATOM 722 C C . ALA A 1 97 ? -3.258 -2.412 -15.237 1.00 98.69 97 ALA A C 1
ATOM 724 O O . ALA A 1 97 ? -2.638 -2.899 -16.180 1.00 98.69 97 ALA A O 1
ATOM 725 N N . GLU A 1 98 ? -3.038 -1.164 -14.809 1.00 98.38 98 GLU A N 1
ATOM 726 C CA . GLU A 1 98 ? -1.997 -0.284 -15.360 1.00 98.38 98 GLU A CA 1
ATOM 727 C C . GLU A 1 98 ? -0.597 -0.891 -15.183 1.00 98.38 98 GLU A C 1
ATOM 729 O O . GLU A 1 98 ? 0.173 -0.944 -16.140 1.00 98.38 98 GLU A O 1
ATOM 734 N N . ILE A 1 99 ? -0.285 -1.403 -13.987 1.00 97.25 99 ILE A N 1
ATOM 735 C CA . ILE A 1 99 ? 0.988 -2.081 -13.697 1.00 97.25 99 ILE A CA 1
ATOM 736 C C . ILE A 1 99 ? 1.133 -3.346 -14.549 1.00 97.25 99 ILE A C 1
ATOM 738 O O . ILE A 1 99 ? 2.192 -3.577 -15.123 1.00 97.25 99 ILE A O 1
ATOM 742 N N . ALA A 1 100 ? 0.079 -4.157 -14.666 1.00 96.88 100 ALA A N 1
ATOM 743 C CA . ALA A 1 100 ? 0.105 -5.387 -15.457 1.00 96.88 100 ALA A CA 1
ATOM 744 C C . ALA A 1 100 ? 0.284 -5.138 -16.966 1.00 96.88 100 ALA A C 1
ATOM 746 O O . ALA A 1 100 ? 0.738 -6.028 -17.680 1.00 96.88 100 ALA A O 1
ATOM 747 N N . ALA A 1 101 ? -0.072 -3.945 -17.450 1.00 97.56 101 ALA A N 1
ATOM 748 C CA . ALA A 1 101 ? 0.127 -3.531 -18.834 1.00 97.56 101 ALA A CA 1
ATOM 749 C C . ALA A 1 101 ? 1.537 -2.968 -19.112 1.00 97.56 101 ALA A C 1
ATOM 751 O O . ALA A 1 101 ? 1.855 -2.686 -20.269 1.00 97.56 101 ALA A O 1
ATOM 752 N N . MET A 1 102 ? 2.378 -2.781 -18.086 1.00 96.19 102 MET A N 1
ATOM 753 C CA . MET A 1 102 ? 3.766 -2.353 -18.275 1.00 96.19 102 MET A CA 1
ATOM 754 C C . MET A 1 102 ? 4.608 -3.471 -18.916 1.00 96.19 102 MET A C 1
ATOM 756 O O . MET A 1 102 ? 4.343 -4.649 -18.668 1.00 96.19 102 MET A O 1
ATOM 760 N N . PRO A 1 103 ? 5.643 -3.128 -19.710 1.00 94.69 103 PRO A N 1
ATOM 761 C CA . PRO A 1 103 ? 6.566 -4.119 -20.261 1.00 94.69 103 PRO A CA 1
ATOM 762 C C . PRO A 1 103 ? 7.209 -4.968 -19.161 1.00 94.69 103 PRO A C 1
ATOM 764 O O . PRO A 1 103 ? 7.514 -4.457 -18.077 1.00 94.69 103 PRO A O 1
ATOM 767 N N . ALA A 1 104 ? 7.460 -6.247 -19.444 1.00 91.88 104 ALA A N 1
ATOM 768 C CA . ALA A 1 104 ? 8.223 -7.075 -18.523 1.00 91.88 104 ALA A CA 1
ATOM 769 C C . ALA A 1 104 ? 9.674 -6.579 -18.458 1.00 91.88 104 ALA A C 1
ATOM 771 O O . ALA A 1 104 ? 10.170 -5.933 -19.381 1.00 91.88 104 ALA A O 1
ATOM 772 N N . ALA A 1 105 ? 10.385 -6.909 -17.377 1.00 90.75 105 ALA A N 1
ATOM 773 C CA . ALA A 1 105 ? 11.789 -6.522 -17.237 1.00 90.75 105 ALA A CA 1
ATOM 774 C C . ALA A 1 105 ? 12.629 -6.982 -18.445 1.00 90.75 105 ALA A C 1
ATOM 776 O O . ALA A 1 105 ? 13.409 -6.194 -18.976 1.00 90.75 105 ALA A O 1
ATOM 777 N N . ASP A 1 106 ? 12.393 -8.207 -18.923 1.00 94.62 106 ASP A N 1
ATOM 778 C CA . ASP A 1 106 ? 13.079 -8.794 -20.079 1.00 94.62 106 ASP A CA 1
ATOM 779 C C . ASP A 1 106 ? 12.837 -8.003 -21.379 1.00 94.62 106 ASP A C 1
ATOM 781 O O . ASP A 1 106 ? 13.738 -7.905 -22.210 1.00 94.62 106 ASP A O 1
ATOM 785 N N . ASP A 1 107 ? 11.666 -7.371 -21.530 1.00 94.12 107 ASP A N 1
ATOM 786 C CA . ASP A 1 107 ? 11.337 -6.537 -22.696 1.00 94.12 107 ASP A CA 1
ATOM 787 C C . ASP A 1 107 ? 12.074 -5.187 -22.668 1.00 94.12 107 ASP A C 1
ATOM 789 O O . ASP A 1 107 ? 12.294 -4.562 -23.707 1.00 94.12 107 ASP A O 1
ATOM 793 N N . VAL A 1 108 ? 12.456 -4.715 -21.476 1.00 94.94 108 VAL A N 1
ATOM 794 C CA . VAL A 1 108 ? 13.117 -3.416 -21.275 1.00 94.94 108 VAL A CA 1
ATOM 795 C C . VAL A 1 108 ? 14.638 -3.521 -21.416 1.00 94.94 108 VAL A C 1
ATOM 797 O O . VAL A 1 108 ? 15.276 -2.545 -21.815 1.00 94.94 108 VAL A O 1
ATOM 800 N N . VAL A 1 109 ? 15.231 -4.689 -21.136 1.00 96.00 109 VAL A N 1
ATOM 801 C CA . VAL A 1 109 ? 16.692 -4.896 -21.183 1.00 96.00 109 VAL A CA 1
ATOM 802 C C . VAL A 1 109 ? 17.316 -4.438 -22.513 1.00 96.00 109 VAL A C 1
ATOM 804 O O . VAL A 1 109 ? 18.230 -3.612 -22.452 1.00 96.00 109 VAL A O 1
ATOM 807 N N . PRO A 1 110 ? 16.816 -4.836 -23.702 1.00 95.44 110 PRO A N 1
ATOM 808 C CA . PRO A 1 110 ? 17.428 -4.423 -24.969 1.00 95.44 110 PRO A CA 1
ATOM 809 C C . PRO A 1 110 ? 17.421 -2.903 -25.187 1.00 95.44 110 PRO A C 1
ATOM 811 O O . PRO A 1 110 ? 18.352 -2.340 -25.767 1.00 95.44 110 PRO A O 1
ATOM 814 N N . ALA A 1 111 ? 16.382 -2.210 -24.708 1.00 93.38 111 ALA A N 1
ATOM 815 C CA . ALA A 1 111 ? 16.298 -0.755 -24.806 1.00 93.38 111 ALA A CA 1
ATOM 816 C C . ALA A 1 111 ? 17.359 -0.067 -23.931 1.00 93.38 111 ALA A C 1
ATOM 818 O O . ALA A 1 111 ? 17.965 0.917 -24.355 1.00 93.38 111 ALA A O 1
ATOM 819 N N . LEU A 1 112 ? 17.620 -0.603 -22.733 1.00 94.12 112 LEU A N 1
ATOM 820 C CA . LEU A 1 112 ? 18.675 -0.103 -21.849 1.00 94.12 112 LEU A CA 1
ATOM 821 C C . LEU A 1 112 ? 20.071 -0.359 -22.428 1.00 94.12 112 LEU A C 1
ATOM 823 O O . LEU A 1 112 ? 20.917 0.532 -22.381 1.00 94.12 112 LEU A O 1
ATOM 827 N N . GLU A 1 113 ? 20.301 -1.535 -23.017 1.00 96.62 113 GLU A N 1
ATOM 828 C CA . GLU A 1 113 ? 21.562 -1.865 -23.694 1.00 96.62 113 GLU A CA 1
ATOM 829 C C . GLU A 1 113 ? 21.846 -0.902 -24.853 1.00 96.62 113 GLU A C 1
ATOM 831 O O . GLU A 1 113 ? 22.955 -0.378 -24.967 1.00 96.62 113 GLU A O 1
ATOM 836 N N . SER A 1 114 ? 20.833 -0.601 -25.673 1.00 95.00 114 SER A N 1
ATOM 837 C CA . SER A 1 114 ? 20.971 0.352 -26.778 1.00 95.00 114 SER A CA 1
ATOM 838 C C . SER A 1 114 ? 21.300 1.771 -26.306 1.00 95.00 114 SER A C 1
ATOM 840 O O . SER A 1 114 ? 22.023 2.474 -27.008 1.00 95.00 114 SER A O 1
ATOM 842 N N . LEU A 1 115 ? 20.765 2.211 -25.163 1.00 95.12 115 LEU A N 1
ATOM 843 C CA . LEU A 1 115 ? 21.054 3.533 -24.598 1.00 95.12 115 LEU A CA 1
ATOM 844 C C . LEU A 1 115 ? 22.467 3.614 -24.013 1.00 95.12 115 LEU A C 1
ATOM 846 O O . LEU A 1 115 ? 23.102 4.655 -24.119 1.00 95.12 115 LEU A O 1
ATOM 850 N N . ALA A 1 116 ? 22.954 2.533 -23.399 1.00 94.38 116 ALA A N 1
ATOM 851 C CA . ALA A 1 116 ? 24.287 2.477 -22.801 1.00 94.38 116 ALA A CA 1
ATOM 852 C C . ALA A 1 116 ? 25.419 2.343 -23.835 1.00 94.38 116 ALA A C 1
ATOM 854 O O . ALA A 1 116 ? 26.569 2.649 -23.528 1.00 94.38 116 ALA A O 1
ATOM 855 N N . ALA A 1 117 ? 25.104 1.846 -25.035 1.00 90.69 117 ALA A N 1
ATOM 856 C CA . ALA A 1 117 ? 26.049 1.718 -26.141 1.00 90.69 117 ALA A CA 1
ATOM 857 C C . ALA A 1 117 ? 26.237 3.017 -26.956 1.00 90.69 117 ALA A C 1
ATOM 859 O O . ALA A 1 117 ? 27.101 3.044 -27.837 1.00 90.69 117 ALA A O 1
ATOM 860 N N . GLY A 1 118 ? 25.424 4.051 -26.697 1.00 66.06 118 GLY A N 1
ATOM 861 C CA . GLY A 1 118 ? 25.553 5.400 -27.268 1.00 66.06 118 GLY A CA 1
ATOM 862 C C . GLY A 1 118 ? 26.363 6.341 -26.385 1.00 66.06 118 GLY A C 1
ATOM 863 O O . GLY A 1 118 ? 26.899 7.318 -26.952 1.00 66.06 118 GLY A O 1
#

pLDDT: mean 96.88, std 3.81, range [66.06, 98.81]

Mean predicted aligned error: 3.15 Å

Sequence (118 aa):
DNVRVERYVRHDLLLPRCATVVTHGGAGTMLTALGCGLPMLTIPQGADQYLNAEICARRGVGRTLLTEQVTPTAVREEVGRLLDEPGYRAAASEVAAEIAAMPAADDVVPALESLAAG

Nearest PDB structures (foldseek):
  3otg-assembly1_A  TM=9.732E-01  e=1.238E-09  Micromonospora echinospora
  2yjn-assembly1_A-2  TM=9.344E-01  e=2.082E-08  Saccharopolyspora erythraea NRRL 2338
  7vm0-assembly1_A  TM=9.329E-01  e=7.088E-07  Bacillus subtilis
  8h5d-assembly1_A  TM=9.256E-01  e=9.510E-07  Bacillus subtilis
  7vm0-assembly1_B  TM=9.019E-01  e=2.906E-06  Bacillus subtilis